Protein AF-A0A969MIF2-F1 (afdb_monomer_lite)

Secondary structure (DSSP, 8-state):
----EEEEESS--TT----TTEEEEETTTS---TTGGG-TTS-EEEE-HHHHHHHHHH---HHHHH--BTTTTEEETTTEEEE--TTT-HHHHHHHHHHHHHHHHHHHHHTT-PPP---GGG--

pLDDT: mean 75.37, std 12.02, range [47.59, 90.19]

Radius of gyration: 16.13 Å; chains: 1; bounding box: 31×34×58 Å

Structure (mmCIF, N/CA/C/O backbone):
data_AF-A0A969MIF2-F1
#
_entry.id   AF-A0A969MIF2-F1
#
loop_
_atom_site.group_PDB
_atom_site.id
_atom_site.type_symbol
_atom_site.label_atom_id
_atom_site.label_alt_id
_atom_site.label_comp_id
_atom_site.label_asym_id
_atom_site.label_entity_id
_atom_site.label_seq_id
_atom_site.pdbx_PDB_ins_code
_atom_site.Cartn_x
_atom_site.Cartn_y
_atom_site.Cartn_z
_atom_site.occupancy
_atom_site.B_iso_or_equiv
_atom_site.auth_seq_id
_atom_site.auth_comp_id
_atom_site.auth_asym_id
_atom_site.auth_atom_id
_atom_site.pdbx_PDB_model_num
ATOM 1 N N . MET A 1 1 ? -18.982 -10.151 -3.159 1.00 60.00 1 MET A N 1
ATOM 2 C CA . MET A 1 1 ? -18.080 -10.441 -2.020 1.00 60.00 1 MET A CA 1
ATOM 3 C C . MET A 1 1 ? -17.562 -9.109 -1.497 1.00 60.00 1 MET A C 1
ATOM 5 O O . MET A 1 1 ? -17.341 -8.229 -2.321 1.00 60.00 1 MET A O 1
ATOM 9 N N . LEU A 1 2 ? -17.441 -8.925 -0.181 1.00 80.69 2 LEU A N 1
ATOM 10 C CA . LEU A 1 2 ? -16.973 -7.661 0.401 1.00 80.69 2 LEU A CA 1
ATOM 11 C C . LEU A 1 2 ? -15.492 -7.438 0.051 1.00 80.69 2 LEU A C 1
ATOM 13 O O . LEU A 1 2 ? -14.682 -8.343 0.247 1.00 80.69 2 LEU A O 1
ATOM 17 N N . LYS A 1 3 ? -15.150 -6.256 -0.471 1.00 86.25 3 LYS A N 1
ATOM 18 C CA . LYS A 1 3 ? -13.763 -5.846 -0.726 1.00 86.25 3 LYS A CA 1
ATOM 19 C C . LYS A 1 3 ? -13.264 -5.013 0.451 1.00 86.25 3 LYS A C 1
ATOM 21 O O . LYS A 1 3 ? -13.922 -4.057 0.850 1.00 86.25 3 LYS A O 1
ATOM 26 N N . LEU A 1 4 ? -12.130 -5.416 1.016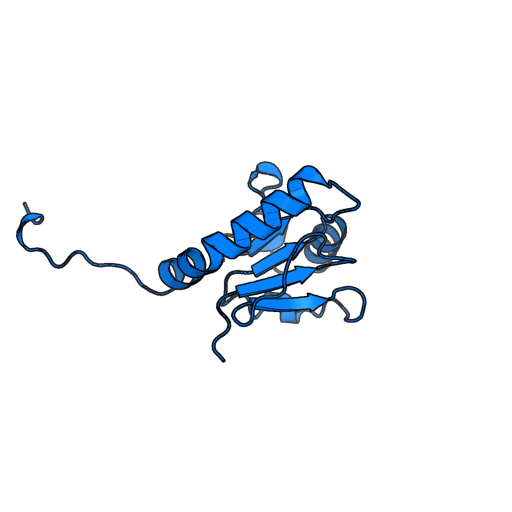 1.00 85.38 4 LEU A N 1
ATOM 27 C CA . LEU A 1 4 ? -11.522 -4.791 2.193 1.00 85.38 4 LEU A CA 1
ATOM 28 C C . LEU A 1 4 ? -10.432 -3.785 1.823 1.00 85.38 4 LEU A C 1
ATOM 30 O O . LEU A 1 4 ? -10.102 -2.926 2.629 1.00 85.38 4 LEU A O 1
ATOM 34 N N . GLY A 1 5 ? -9.887 -3.868 0.612 1.00 86.56 5 GLY A N 1
ATOM 35 C CA . GLY A 1 5 ? -8.892 -2.925 0.128 1.00 86.56 5 GLY A CA 1
ATOM 36 C C . GLY A 1 5 ? -8.741 -2.976 -1.384 1.00 86.56 5 GLY A C 1
ATOM 37 O O . GLY A 1 5 ? -9.223 -3.906 -2.040 1.00 86.56 5 GLY A O 1
ATOM 38 N N . LYS A 1 6 ? -8.068 -1.966 -1.929 1.00 88.12 6 LYS A N 1
ATOM 39 C CA . LYS A 1 6 ? -7.848 -1.786 -3.366 1.00 88.12 6 LYS A CA 1
ATOM 40 C C . LYS A 1 6 ? -6.349 -1.664 -3.650 1.00 88.12 6 LYS A C 1
ATOM 42 O O . LYS A 1 6 ? -5.625 -1.019 -2.901 1.00 88.12 6 LYS A O 1
ATOM 47 N N . ILE A 1 7 ? -5.864 -2.299 -4.711 1.00 89.00 7 ILE A N 1
ATOM 48 C CA . ILE A 1 7 ? -4.478 -2.210 -5.174 1.00 89.00 7 ILE A CA 1
ATOM 49 C C . ILE A 1 7 ? -4.494 -1.738 -6.622 1.00 89.00 7 ILE A C 1
ATOM 51 O O . ILE A 1 7 ? -4.905 -2.475 -7.520 1.00 89.00 7 ILE A O 1
ATOM 55 N N . TYR A 1 8 ? -4.019 -0.517 -6.838 1.00 86.81 8 TYR A N 1
ATOM 56 C CA . TYR A 1 8 ? -3.695 0.009 -8.156 1.00 86.81 8 TYR A CA 1
ATOM 57 C C . TYR A 1 8 ? -2.256 -0.350 -8.481 1.00 86.81 8 TYR A C 1
ATOM 59 O O . TYR A 1 8 ? -1.370 -0.132 -7.659 1.00 86.81 8 TYR A O 1
ATOM 67 N N . TYR A 1 9 ? -1.997 -0.896 -9.662 1.00 85.88 9 TYR A N 1
ATOM 68 C CA . TYR A 1 9 ? -0.647 -1.316 -10.016 1.00 85.88 9 TYR A CA 1
ATOM 69 C C . TYR A 1 9 ? -0.312 -1.057 -11.473 1.00 85.88 9 TYR A C 1
ATOM 71 O O . TYR A 1 9 ? -1.150 -1.211 -12.357 1.00 85.88 9 TYR A O 1
ATOM 79 N N . SER A 1 10 ? 0.947 -0.697 -11.716 1.00 79.62 10 SER A N 1
ATOM 80 C CA . SER A 1 10 ? 1.533 -0.621 -13.053 1.00 79.62 10 SER A CA 1
ATOM 81 C C . SER A 1 10 ? 2.480 -1.801 -13.286 1.00 79.62 10 SER A C 1
ATOM 83 O O . SER A 1 10 ? 3.348 -2.090 -12.461 1.00 79.62 10 SER A O 1
ATOM 85 N N . GLY A 1 11 ? 2.316 -2.499 -14.413 1.00 79.00 11 GLY A N 1
ATOM 86 C CA . GLY A 1 11 ? 3.135 -3.666 -14.755 1.00 79.00 11 GLY A CA 1
ATOM 87 C C . GLY A 1 11 ? 2.696 -4.946 -14.037 1.00 79.00 11 GLY A C 1
ATOM 88 O O . GLY A 1 11 ? 1.508 -5.260 -13.999 1.00 79.00 11 GLY A O 1
ATOM 89 N N . GLU A 1 12 ? 3.652 -5.707 -13.500 1.00 79.81 12 GLU A N 1
ATOM 90 C CA . GLU A 1 12 ? 3.400 -6.995 -12.840 1.00 79.81 12 GLU A CA 1
ATOM 91 C C . GLU A 1 12 ? 3.537 -6.901 -11.315 1.00 79.81 12 GLU A C 1
ATOM 93 O O . GLU A 1 12 ? 4.472 -6.294 -10.790 1.00 79.81 12 GLU A O 1
ATOM 98 N N . LEU A 1 13 ? 2.609 -7.550 -10.605 1.00 83.75 13 LEU A N 1
ATOM 99 C CA . LEU A 1 13 ? 2.681 -7.784 -9.161 1.00 83.75 13 LEU A CA 1
ATOM 100 C C . LEU A 1 13 ? 3.475 -9.072 -8.915 1.00 83.75 13 LEU A C 1
ATOM 102 O O . LEU A 1 13 ? 2.908 -10.161 -8.809 1.00 83.75 13 LEU A O 1
ATOM 106 N N . VAL A 1 14 ? 4.801 -8.957 -8.912 1.00 84.38 14 VAL A N 1
ATOM 107 C CA . VAL A 1 14 ? 5.700 -10.112 -8.829 1.00 84.38 14 VAL A CA 1
ATOM 108 C C . VAL A 1 14 ? 5.636 -10.725 -7.432 1.00 84.38 14 VAL A C 1
ATOM 110 O O . VAL A 1 14 ? 5.689 -10.014 -6.434 1.00 84.38 14 VAL A O 1
ATOM 113 N N . ASN A 1 15 ? 5.583 -12.059 -7.367 1.00 82.94 15 ASN A N 1
ATOM 114 C CA . ASN A 1 15 ? 5.535 -12.820 -6.114 1.00 82.94 15 ASN A CA 1
ATOM 115 C C . ASN A 1 15 ? 4.310 -12.502 -5.233 1.00 82.94 15 ASN A C 1
ATOM 117 O O . ASN A 1 15 ? 4.356 -12.653 -4.016 1.00 82.94 15 ASN A O 1
ATOM 121 N N . HIS A 1 16 ? 3.211 -12.068 -5.854 1.00 87.12 16 HIS A N 1
ATOM 122 C CA . HIS A 1 16 ? 1.964 -11.750 -5.171 1.00 87.12 16 HIS A CA 1
ATOM 123 C C . HIS A 1 16 ? 0.809 -12.585 -5.730 1.00 87.12 16 HIS A C 1
ATOM 125 O O . HIS A 1 16 ? 0.549 -12.592 -6.935 1.00 87.12 16 HIS A O 1
ATOM 131 N N . ILE A 1 17 ? 0.092 -13.278 -4.848 1.00 87.69 17 ILE A N 1
ATOM 132 C CA . ILE A 1 17 ? -1.097 -14.055 -5.213 1.00 87.69 17 ILE A CA 1
ATOM 133 C C . ILE A 1 17 ? -2.318 -13.153 -5.044 1.00 87.69 17 ILE A C 1
ATOM 135 O O . ILE A 1 17 ? -2.504 -12.539 -3.997 1.00 87.69 17 ILE A O 1
ATOM 139 N N . LYS A 1 18 ? -3.167 -13.063 -6.073 1.00 89.31 18 LYS A N 1
ATOM 140 C CA . LYS A 1 18 ? -4.401 -12.270 -5.995 1.00 89.31 18 LYS A CA 1
ATOM 141 C C . LYS A 1 18 ? -5.339 -12.850 -4.939 1.00 89.31 18 LYS A C 1
ATOM 143 O O . LYS A 1 18 ? -5.607 -14.046 -4.933 1.00 89.31 18 LYS A O 1
ATOM 148 N N . LEU A 1 19 ? -5.845 -11.977 -4.078 1.00 90.19 19 LEU A N 1
ATOM 149 C CA . LEU A 1 19 ? -6.718 -12.330 -2.966 1.00 90.19 19 LEU A CA 1
ATOM 150 C C . LEU A 1 19 ? -8.148 -11.866 -3.228 1.00 90.19 19 LEU A C 1
ATOM 152 O O . LEU A 1 19 ? -8.378 -10.743 -3.673 1.00 90.19 19 LEU A O 1
ATOM 156 N N . ASP A 1 20 ? -9.122 -12.703 -2.887 1.00 89.44 20 ASP A N 1
ATOM 157 C CA . ASP A 1 20 ? -10.531 -12.459 -3.217 1.00 89.44 20 ASP A CA 1
ATOM 158 C C . ASP A 1 20 ? -11.134 -11.244 -2.501 1.00 89.44 20 ASP A C 1
ATOM 160 O O . ASP A 1 20 ? -12.067 -10.618 -3.010 1.00 89.44 20 ASP A O 1
ATOM 164 N N . TYR A 1 21 ? -10.593 -10.873 -1.342 1.00 88.00 21 TYR A N 1
ATOM 165 C CA . TYR A 1 21 ? -11.031 -9.714 -0.560 1.00 88.00 21 TYR A CA 1
ATOM 166 C C . TYR A 1 21 ? -10.329 -8.407 -0.958 1.00 88.00 21 TYR A C 1
ATOM 168 O O . TYR A 1 21 ? -10.650 -7.355 -0.406 1.00 88.00 21 TYR A O 1
ATOM 176 N N . ILE A 1 22 ? -9.410 -8.452 -1.925 1.00 89.38 22 ILE A N 1
ATOM 177 C CA . ILE A 1 22 ? -8.730 -7.279 -2.477 1.00 89.38 22 ILE A CA 1
ATOM 178 C C . ILE A 1 22 ? -9.229 -7.037 -3.900 1.00 89.38 22 ILE A C 1
ATOM 180 O O . ILE A 1 22 ? -9.536 -7.959 -4.663 1.00 89.38 22 ILE A O 1
ATOM 184 N N . GLU A 1 23 ? -9.388 -5.772 -4.249 1.00 89.25 23 GLU A N 1
ATOM 185 C CA . GLU A 1 23 ? -9.662 -5.342 -5.611 1.00 89.25 23 GLU A CA 1
ATOM 186 C C . GLU A 1 23 ? -8.352 -4.954 -6.299 1.00 89.25 23 GLU A C 1
ATOM 188 O O . GLU A 1 23 ? -7.585 -4.163 -5.763 1.00 89.25 23 GLU A O 1
ATOM 193 N N . TYR A 1 24 ? -8.080 -5.524 -7.473 1.00 87.69 24 TYR A N 1
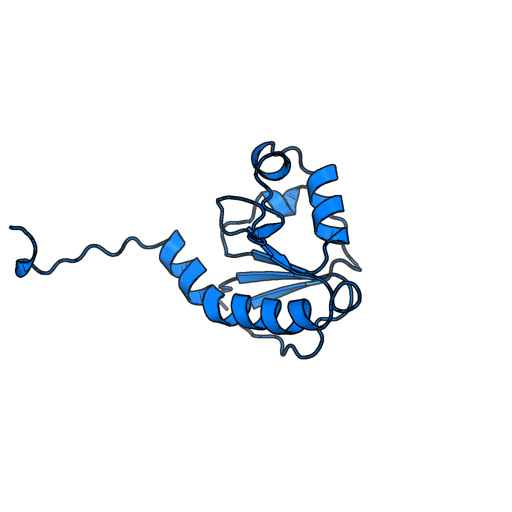ATOM 194 C CA . TYR A 1 24 ? -6.857 -5.263 -8.233 1.00 87.69 24 TYR A CA 1
ATOM 195 C C . TYR A 1 24 ? -7.202 -4.496 -9.499 1.00 87.69 24 TYR A C 1
ATOM 197 O O . TYR A 1 24 ? -7.918 -5.021 -10.352 1.00 87.69 24 TYR A O 1
ATOM 205 N N . VAL A 1 25 ? -6.652 -3.294 -9.639 1.00 85.12 25 VAL A N 1
ATOM 206 C CA . VAL A 1 25 ? -6.881 -2.416 -10.787 1.00 85.12 25 VAL A CA 1
ATOM 207 C C . VAL A 1 25 ? -5.560 -2.195 -11.514 1.00 85.12 25 VAL A C 1
ATOM 209 O O . VAL A 1 25 ? -4.591 -1.698 -10.939 1.00 85.12 25 VAL A O 1
ATOM 212 N N . ASN A 1 26 ? -5.507 -2.607 -12.781 1.00 83.62 26 ASN A N 1
ATOM 213 C CA . ASN A 1 26 ? -4.308 -2.484 -13.600 1.00 83.62 26 ASN A CA 1
ATOM 214 C C . ASN A 1 26 ? -4.279 -1.125 -14.313 1.00 83.62 26 ASN A C 1
ATOM 216 O O . ASN A 1 26 ? -5.143 -0.828 -15.132 1.00 83.62 26 ASN A O 1
ATOM 220 N N . HIS A 1 27 ? -3.231 -0.351 -14.046 1.00 69.69 27 HIS A N 1
ATOM 221 C CA . HIS A 1 27 ? -2.967 0.974 -14.613 1.00 69.69 27 HIS A CA 1
ATOM 222 C C . HIS A 1 27 ? -2.600 0.950 -16.105 1.00 69.69 27 HIS A C 1
ATOM 224 O O . HIS A 1 27 ? -2.622 1.977 -16.767 1.00 69.69 27 HIS A O 1
ATOM 230 N N . SER A 1 28 ? -2.241 -0.211 -16.666 1.00 60.25 28 SER A N 1
ATOM 231 C CA . SER A 1 28 ? -1.813 -0.306 -18.075 1.00 60.25 28 SER A CA 1
ATOM 232 C C . SER A 1 28 ? -2.945 -0.191 -19.106 1.00 60.25 28 SER A C 1
ATOM 234 O O . SER A 1 28 ? -2.652 -0.062 -20.293 1.00 60.25 28 SER A O 1
ATOM 236 N N . SER A 1 29 ? -4.214 -0.213 -18.684 1.00 51.16 29 SER A N 1
ATOM 237 C CA . SER A 1 29 ? -5.370 -0.215 -19.594 1.00 51.16 29 SER A CA 1
ATOM 238 C C . SER A 1 29 ? -6.418 0.871 -19.341 1.00 51.16 29 SER A C 1
ATOM 240 O O . SER A 1 29 ? -7.258 1.066 -20.213 1.00 51.16 29 SER A O 1
ATOM 242 N N . ASP A 1 30 ? -6.366 1.602 -18.224 1.00 47.59 30 ASP A N 1
ATOM 243 C CA . ASP A 1 30 ? -7.373 2.615 -17.892 1.00 47.59 30 ASP A CA 1
ATOM 244 C C . ASP A 1 30 ? -6.745 3.956 -17.512 1.00 47.59 30 ASP A C 1
ATOM 246 O O . ASP A 1 30 ? -5.813 4.051 -16.716 1.00 47.59 30 ASP A O 1
ATOM 250 N N . VAL A 1 31 ? -7.291 5.005 -18.122 1.00 50.66 31 VAL A N 1
ATOM 251 C CA . VAL A 1 31 ? -7.010 6.412 -17.839 1.00 50.66 31 VAL A CA 1
ATOM 252 C C . VAL A 1 31 ? -7.177 6.660 -16.338 1.00 50.66 31 VAL A C 1
ATOM 254 O O . VAL A 1 31 ? -8.187 6.254 -15.770 1.00 50.66 31 VAL A O 1
ATOM 257 N N . LEU A 1 32 ? -6.230 7.376 -15.712 1.00 55.41 32 LEU A N 1
ATOM 258 C CA . LEU A 1 32 ? -6.420 7.995 -14.394 1.00 55.41 32 LEU A CA 1
ATOM 259 C C . LEU A 1 32 ? -7.618 8.946 -14.475 1.00 55.41 32 LEU A C 1
ATOM 261 O O . LEU A 1 32 ? -7.478 10.134 -14.771 1.00 55.41 32 LEU A O 1
ATOM 265 N N . THR A 1 33 ? -8.822 8.425 -14.286 1.00 52.22 33 THR A N 1
ATOM 266 C CA . THR A 1 33 ? -10.014 9.250 -14.210 1.00 52.22 33 THR A CA 1
ATOM 267 C C . THR A 1 33 ? -10.000 9.965 -12.869 1.00 52.22 33 THR A C 1
ATOM 269 O O . THR A 1 33 ? -9.578 9.430 -11.841 1.00 52.22 33 THR A O 1
ATOM 272 N N . LYS A 1 34 ? -10.488 11.209 -12.870 1.00 51.91 34 LYS A N 1
ATOM 273 C CA . LYS A 1 34 ? -10.639 12.047 -11.670 1.00 51.91 34 LYS A CA 1
ATOM 274 C C . LYS A 1 34 ? -11.483 11.381 -10.560 1.00 51.91 34 LYS A C 1
ATOM 276 O O . LYS A 1 34 ? -11.560 11.909 -9.456 1.00 51.91 34 LYS A O 1
ATOM 281 N N . ASP A 1 35 ? -12.087 10.227 -10.835 1.00 52.06 35 ASP A N 1
ATOM 282 C CA . ASP A 1 35 ? -12.921 9.451 -9.922 1.00 52.06 35 ASP A CA 1
ATOM 283 C C . ASP A 1 35 ? -12.136 8.519 -8.986 1.00 52.06 35 ASP A C 1
ATOM 285 O O . ASP A 1 35 ? -12.671 8.161 -7.939 1.00 52.06 35 ASP A O 1
ATOM 289 N N . ILE A 1 36 ? -10.855 8.213 -9.259 1.00 58.19 36 ILE A N 1
ATOM 290 C CA . ILE A 1 36 ? -9.997 7.454 -8.315 1.00 58.19 36 ILE A C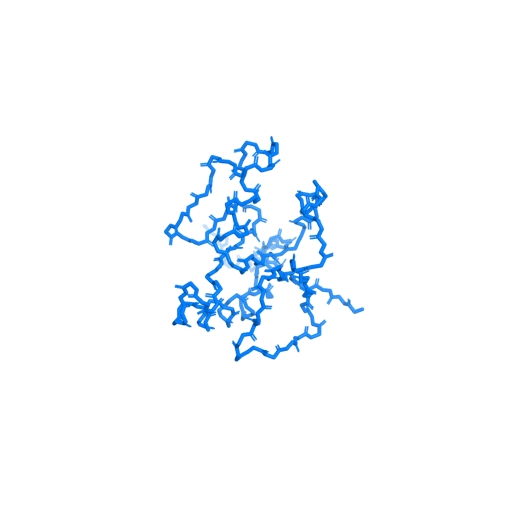A 1
ATOM 291 C C . ILE A 1 36 ? -9.990 8.137 -6.938 1.00 58.19 36 ILE A C 1
ATOM 293 O O . ILE A 1 36 ? -9.985 7.480 -5.901 1.00 58.19 36 ILE A O 1
ATOM 297 N N . PHE A 1 37 ? -10.070 9.469 -6.943 1.00 54.31 37 PHE A N 1
ATOM 298 C CA . PHE A 1 37 ? -10.030 10.329 -5.768 1.00 54.31 37 PHE A CA 1
ATOM 299 C C . PHE A 1 37 ? -11.332 10.379 -4.960 1.00 54.31 37 PHE A C 1
ATOM 301 O O . PHE A 1 37 ? -11.326 10.858 -3.827 1.00 54.31 37 PHE A O 1
ATOM 308 N N . ARG A 1 38 ? -12.451 9.905 -5.521 1.00 52.84 38 ARG A N 1
ATOM 309 C CA . ARG A 1 38 ? -13.768 9.950 -4.865 1.00 52.84 38 ARG A CA 1
ATOM 310 C C . ARG A 1 38 ? -14.108 8.674 -4.098 1.00 52.84 38 ARG A C 1
ATOM 312 O O . ARG A 1 38 ? -15.017 8.709 -3.279 1.00 52.84 38 ARG A O 1
ATOM 319 N N . GLU A 1 39 ? -13.369 7.587 -4.317 1.00 55.38 39 GLU A N 1
ATOM 320 C CA . GLU A 1 39 ? -13.690 6.252 -3.789 1.00 55.38 39 GLU A CA 1
ATOM 321 C C . GLU A 1 39 ? -12.683 5.705 -2.760 1.00 55.38 39 GLU A C 1
ATOM 323 O O . GLU A 1 39 ? -12.596 4.492 -2.557 1.00 55.38 39 GLU A O 1
ATOM 328 N N . PHE A 1 40 ? -11.907 6.550 -2.079 1.00 63.34 40 PHE A N 1
ATOM 329 C CA . PHE A 1 40 ? -10.999 6.085 -1.016 1.00 63.34 40 PHE A CA 1
ATOM 330 C C . PHE A 1 40 ? -11.722 5.823 0.319 1.00 63.34 40 PHE A C 1
ATOM 332 O O . PHE A 1 40 ? -11.234 6.175 1.389 1.00 63.34 40 PHE A O 1
ATOM 339 N N . ASP A 1 41 ? -12.885 5.172 0.262 1.00 71.06 41 ASP A N 1
ATOM 340 C CA . ASP A 1 41 ? -13.615 4.676 1.438 1.00 71.06 41 ASP A CA 1
ATOM 341 C C . ASP A 1 41 ? -12.994 3.391 2.010 1.00 71.06 41 ASP A C 1
ATOM 343 O O . ASP A 1 41 ? -13.389 2.911 3.081 1.00 71.06 41 ASP A O 1
ATOM 347 N N . ILE A 1 42 ? -12.051 2.795 1.277 1.00 80.56 42 ILE A N 1
ATOM 348 C CA . ILE A 1 42 ? -11.331 1.584 1.660 1.00 80.56 42 ILE A CA 1
ATOM 349 C C . ILE A 1 42 ? -9.814 1.787 1.526 1.00 80.56 42 ILE A C 1
ATOM 351 O O . ILE A 1 42 ? -9.371 2.511 0.627 1.00 80.56 42 ILE A O 1
ATOM 355 N N . PRO A 1 43 ? -9.008 1.135 2.386 1.00 86.06 43 PRO A N 1
ATOM 356 C CA . PRO A 1 43 ? -7.553 1.166 2.302 1.00 86.06 43 PRO A CA 1
ATOM 357 C C . PRO A 1 43 ? -7.072 0.853 0.889 1.00 86.06 43 PRO A C 1
ATOM 359 O O . PRO A 1 43 ? -7.445 -0.170 0.307 1.00 86.06 43 PRO A O 1
ATOM 362 N N . THR A 1 44 ? -6.251 1.739 0.334 1.00 86.94 44 THR A N 1
ATOM 363 C CA . THR A 1 44 ? -5.822 1.643 -1.061 1.00 86.94 44 THR A CA 1
ATOM 364 C C . THR A 1 44 ? -4.304 1.726 -1.173 1.00 86.94 44 THR A C 1
ATOM 366 O O . THR A 1 44 ? -3.695 2.611 -0.579 1.00 86.94 44 THR A O 1
ATOM 369 N N . LEU A 1 45 ? -3.694 0.824 -1.943 1.00 88.12 45 LEU A N 1
ATOM 370 C CA . LEU A 1 45 ? -2.265 0.815 -2.258 1.00 88.12 45 LEU A CA 1
ATOM 371 C C . LEU A 1 45 ? -2.040 1.146 -3.734 1.00 88.12 45 LEU A C 1
ATOM 373 O O . LEU A 1 45 ? -2.670 0.550 -4.605 1.00 88.12 45 LEU A O 1
ATOM 377 N N . ILE A 1 46 ? -1.101 2.044 -4.014 1.00 87.12 46 ILE A N 1
ATOM 378 C CA . ILE A 1 46 ? -0.654 2.384 -5.368 1.00 87.12 46 ILE A CA 1
ATOM 379 C C . ILE A 1 46 ? 0.753 1.834 -5.591 1.00 87.12 46 ILE A C 1
ATOM 381 O O . ILE A 1 46 ? 1.688 2.216 -4.898 1.00 87.12 46 ILE A O 1
ATOM 385 N N . VAL A 1 47 ? 0.921 0.956 -6.574 1.00 88.38 47 VAL A N 1
ATOM 386 C CA . VAL A 1 47 ? 2.194 0.307 -6.897 1.00 88.38 47 VAL A CA 1
ATOM 387 C C . VAL A 1 47 ? 2.819 0.959 -8.134 1.00 88.38 47 VAL A C 1
ATOM 389 O O . VAL A 1 47 ? 2.372 0.761 -9.271 1.00 88.38 47 VAL A O 1
ATOM 392 N N . GLY A 1 48 ? 3.886 1.718 -7.896 1.00 86.31 48 GLY A N 1
ATOM 393 C CA . GLY A 1 48 ? 4.687 2.444 -8.877 1.00 86.31 48 GLY A CA 1
ATOM 394 C C . GLY A 1 48 ? 4.810 3.926 -8.533 1.00 86.31 48 GLY A C 1
ATOM 395 O O . GLY A 1 48 ? 3.819 4.653 -8.532 1.00 86.31 48 GLY A O 1
ATOM 396 N N . TRP A 1 49 ? 6.032 4.415 -8.320 1.00 81.31 49 TRP A N 1
ATOM 397 C CA . TRP A 1 49 ? 6.285 5.840 -8.073 1.00 81.31 49 TRP A CA 1
ATOM 398 C C . TRP A 1 49 ? 5.931 6.710 -9.284 1.00 81.31 49 TRP A C 1
ATOM 400 O O . TRP A 1 49 ? 5.465 7.841 -9.149 1.00 81.31 49 TRP A O 1
ATOM 410 N N . SER A 1 50 ? 6.134 6.178 -10.487 1.00 79.62 50 SER A N 1
ATOM 411 C CA . SER A 1 50 ? 5.627 6.768 -11.734 1.00 79.62 50 SER A CA 1
ATOM 412 C C . SER A 1 50 ? 4.126 7.085 -11.665 1.00 79.62 50 SER A C 1
ATOM 414 O O . SER A 1 50 ? 3.747 8.227 -11.916 1.00 79.62 50 SER A O 1
ATOM 416 N N . VAL A 1 51 ? 3.309 6.127 -11.217 1.00 79.69 51 VAL A N 1
ATOM 417 C CA . VAL A 1 51 ? 1.852 6.284 -11.050 1.00 79.69 51 VAL A CA 1
ATOM 418 C C . VAL A 1 51 ? 1.525 7.326 -9.987 1.00 79.69 51 VAL A C 1
ATOM 420 O O . VAL A 1 51 ? 0.668 8.180 -10.197 1.00 79.69 51 VAL A O 1
ATOM 423 N N . VAL A 1 52 ? 2.242 7.307 -8.861 1.00 80.06 52 VAL A N 1
ATOM 424 C CA . VAL A 1 52 ? 2.065 8.302 -7.795 1.00 80.06 52 VAL A CA 1
ATOM 425 C C . VAL A 1 52 ? 2.337 9.714 -8.318 1.00 80.06 52 VAL A C 1
ATOM 427 O O . VAL A 1 52 ? 1.545 10.619 -8.080 1.00 80.06 52 VAL A O 1
ATOM 430 N N . LYS A 1 53 ? 3.406 9.922 -9.093 1.00 78.62 53 LYS A N 1
ATOM 431 C CA . LYS A 1 53 ? 3.703 11.236 -9.690 1.00 78.62 53 LYS A CA 1
ATOM 432 C C . LYS A 1 53 ? 2.627 11.703 -10.666 1.00 78.62 53 LYS A C 1
ATOM 434 O O . LYS A 1 53 ? 2.263 12.877 -10.639 1.00 78.62 53 LYS A O 1
ATOM 439 N N . GLU A 1 54 ? 2.131 10.812 -11.521 1.00 77.94 54 GLU A N 1
ATOM 440 C CA . GLU A 1 54 ? 1.024 11.124 -12.433 1.00 77.94 54 GLU A CA 1
ATOM 441 C C . GLU A 1 54 ? -0.235 11.510 -11.649 1.00 77.94 54 GLU A C 1
ATOM 443 O O . GLU A 1 54 ? -0.873 12.521 -11.942 1.00 77.94 54 GLU A O 1
ATOM 448 N N . MET A 1 55 ? -0.536 10.765 -10.585 1.00 74.38 55 MET A N 1
ATOM 449 C CA . MET A 1 55 ? -1.652 11.036 -9.688 1.00 74.38 55 MET A CA 1
ATOM 450 C C . MET A 1 55 ? -1.536 12.417 -9.020 1.00 74.38 55 MET A C 1
ATOM 452 O O . MET A 1 55 ? -2.510 13.169 -9.005 1.00 74.38 55 MET A O 1
ATOM 456 N N . ILE A 1 56 ? -0.355 12.794 -8.521 1.00 75.12 56 ILE A N 1
ATOM 457 C CA . ILE A 1 56 ? -0.109 14.129 -7.942 1.00 75.12 56 ILE A CA 1
ATOM 458 C C . ILE A 1 56 ? -0.338 15.229 -8.973 1.00 75.12 56 ILE A C 1
ATOM 460 O O . ILE A 1 56 ? -0.970 16.245 -8.677 1.00 75.12 56 ILE A O 1
ATOM 464 N N . ALA A 1 57 ? 0.202 15.039 -10.178 1.00 73.19 57 ALA A N 1
ATOM 465 C CA . ALA A 1 57 ? 0.142 16.036 -11.235 1.00 73.19 57 ALA A CA 1
ATOM 466 C C . ALA A 1 57 ? -1.303 16.329 -11.671 1.00 73.19 57 ALA A C 1
ATOM 468 O O . ALA A 1 57 ? -1.623 17.475 -11.986 1.00 73.19 57 ALA A O 1
ATOM 469 N N . ILE A 1 58 ? -2.170 15.312 -11.664 1.00 72.94 58 ILE A N 1
ATOM 470 C CA . ILE A 1 58 ? -3.558 15.409 -12.138 1.00 72.94 58 ILE A CA 1
ATOM 471 C C . ILE A 1 58 ? -4.536 15.776 -11.008 1.00 72.94 58 ILE A C 1
ATOM 473 O O . ILE A 1 58 ? -5.592 16.345 -11.284 1.00 72.94 58 ILE A O 1
ATOM 477 N N . SER A 1 59 ? -4.206 15.483 -9.745 1.00 69.44 59 SER A N 1
ATOM 478 C CA . SER A 1 59 ? -5.094 15.743 -8.606 1.00 69.44 59 SER A CA 1
ATOM 479 C C . SER A 1 59 ? -5.455 17.229 -8.476 1.00 69.44 59 SER A C 1
ATOM 481 O O . SER A 1 59 ? -4.589 18.100 -8.488 1.00 69.44 59 SER A O 1
ATOM 483 N N . GLU A 1 60 ? -6.736 17.541 -8.297 1.00 70.50 60 GLU A N 1
ATOM 484 C CA . GLU A 1 60 ? -7.192 18.876 -7.873 1.00 70.50 60 GLU A CA 1
ATOM 485 C C . GLU A 1 60 ? -7.284 18.986 -6.340 1.00 70.50 60 GLU A C 1
ATOM 487 O O . GLU A 1 60 ? -7.430 20.086 -5.813 1.00 70.50 60 GLU A O 1
ATOM 492 N N . ASP A 1 61 ? -7.151 17.862 -5.626 1.00 69.81 61 ASP A N 1
ATOM 493 C CA . ASP A 1 61 ? -7.145 17.810 -4.167 1.00 69.81 61 ASP A CA 1
ATOM 494 C C . ASP A 1 61 ? -5.786 18.287 -3.630 1.00 69.81 61 ASP A C 1
ATOM 496 O O . ASP A 1 61 ? -4.744 17.666 -3.878 1.00 69.81 61 ASP A O 1
ATOM 500 N N . LEU A 1 62 ? -5.811 19.417 -2.917 1.00 65.81 62 LEU A N 1
ATOM 501 C CA . LEU A 1 62 ? -4.643 20.023 -2.278 1.00 65.81 62 LEU A CA 1
ATOM 502 C C . LEU A 1 62 ? -4.045 19.104 -1.206 1.00 65.81 62 LEU A C 1
ATOM 504 O O . LEU A 1 62 ? -2.828 19.071 -1.071 1.00 65.81 62 LEU A O 1
ATOM 508 N N . ASP A 1 63 ? -4.861 18.294 -0.525 1.00 67.12 63 ASP A N 1
ATOM 509 C CA . ASP A 1 63 ? -4.400 17.373 0.522 1.00 67.12 63 ASP A CA 1
ATOM 510 C C . ASP A 1 63 ? -3.458 16.309 -0.068 1.00 67.12 63 ASP A C 1
ATOM 512 O O . ASP A 1 63 ? -2.415 15.985 0.491 1.00 67.12 63 ASP A O 1
ATOM 516 N N . ILE A 1 64 ? -3.762 15.840 -1.280 1.00 69.50 64 ILE A N 1
ATOM 517 C CA . ILE A 1 64 ? -2.918 14.90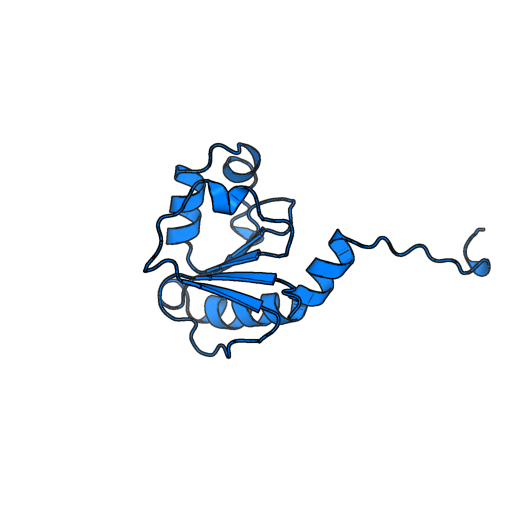3 -2.037 1.00 69.50 64 ILE A CA 1
ATOM 518 C C . ILE A 1 64 ? -1.631 15.575 -2.506 1.00 69.50 64 ILE A C 1
ATOM 520 O O . ILE A 1 64 ? -0.585 14.941 -2.551 1.00 69.50 64 ILE A O 1
ATOM 524 N N . LYS A 1 65 ? -1.687 16.848 -2.898 1.00 66.75 65 LYS A N 1
ATOM 525 C CA . LYS A 1 65 ? -0.504 17.568 -3.383 1.00 66.75 65 LYS A CA 1
ATOM 526 C C . LYS A 1 65 ? 0.456 17.941 -2.260 1.00 66.75 65 LYS A C 1
ATOM 528 O O . LYS A 1 65 ? 1.663 17.960 -2.488 1.00 66.75 65 LYS A O 1
ATOM 533 N N . GLU A 1 66 ? -0.076 18.252 -1.083 1.00 66.56 66 GLU A N 1
ATOM 534 C CA . GLU A 1 66 ? 0.685 18.817 0.030 1.00 66.56 66 GLU A CA 1
ATOM 535 C C . GLU A 1 66 ? 1.140 17.758 1.045 1.00 66.56 66 GLU A C 1
ATOM 537 O O . GLU A 1 66 ? 2.219 17.913 1.614 1.00 66.56 66 GLU A O 1
ATOM 542 N N . ASN A 1 67 ? 0.394 16.658 1.234 1.00 66.75 67 ASN A N 1
ATOM 543 C CA . ASN A 1 67 ? 0.640 15.694 2.320 1.00 66.75 67 ASN A CA 1
ATOM 544 C C . ASN A 1 67 ? 1.228 14.344 1.883 1.00 66.75 67 ASN A C 1
ATOM 546 O O . ASN A 1 67 ? 1.040 13.325 2.553 1.00 66.75 67 ASN A O 1
ATOM 550 N N . ILE A 1 68 ? 2.010 14.329 0.801 1.00 67.88 68 ILE A N 1
ATOM 551 C CA . ILE A 1 68 ? 2.744 13.125 0.400 1.00 67.88 68 ILE A CA 1
ATOM 552 C C . ILE A 1 68 ? 4.027 12.999 1.189 1.00 67.88 68 ILE A C 1
ATOM 554 O O . ILE A 1 68 ? 5.014 13.698 0.947 1.00 67.88 68 ILE A O 1
ATOM 558 N N . THR A 1 69 ? 4.046 12.006 2.067 1.00 66.69 69 THR A N 1
ATOM 559 C CA . THR A 1 69 ? 5.272 11.610 2.733 1.00 66.69 69 THR A CA 1
ATOM 560 C C . THR A 1 69 ? 5.947 10.512 1.920 1.00 66.69 69 THR A C 1
ATOM 562 O O . THR A 1 69 ? 5.545 9.346 1.930 1.00 66.69 69 THR A O 1
ATOM 565 N N . ILE A 1 70 ? 7.020 10.885 1.217 1.00 65.06 70 ILE A N 1
ATOM 566 C CA . ILE A 1 70 ? 7.859 9.942 0.458 1.00 65.06 70 ILE A CA 1
ATOM 567 C C . ILE A 1 70 ? 8.517 8.919 1.402 1.00 65.06 70 ILE A C 1
ATOM 569 O O . ILE A 1 70 ? 8.687 7.761 1.036 1.00 65.06 70 ILE A O 1
ATOM 573 N N . LEU A 1 71 ? 8.858 9.337 2.625 1.00 62.75 71 LEU A N 1
ATOM 574 C CA . LEU A 1 71 ? 9.504 8.486 3.629 1.00 62.75 71 LEU A CA 1
ATOM 575 C C . LEU A 1 71 ? 8.540 7.460 4.240 1.00 62.75 71 LEU A C 1
ATOM 577 O O . LEU A 1 71 ? 8.887 6.287 4.336 1.00 62.75 71 LEU A O 1
ATOM 581 N N . ASP A 1 72 ? 7.319 7.882 4.576 1.00 63.69 72 ASP A N 1
ATOM 582 C CA . ASP A 1 72 ? 6.323 7.031 5.245 1.00 63.69 72 ASP A CA 1
ATOM 583 C C . ASP A 1 72 ? 5.460 6.230 4.264 1.00 63.69 72 ASP A C 1
ATOM 585 O O . ASP A 1 72 ? 4.513 5.559 4.672 1.00 63.69 72 ASP A O 1
ATOM 589 N N . LYS A 1 73 ? 5.756 6.318 2.960 1.00 70.88 73 LYS A N 1
ATOM 590 C CA . LYS A 1 73 ? 5.027 5.614 1.897 1.00 70.88 73 LYS A CA 1
ATOM 591 C C . LYS A 1 73 ? 3.505 5.818 1.947 1.00 70.88 73 LYS A C 1
ATOM 593 O O . LYS A 1 73 ? 2.708 4.940 1.609 1.00 70.88 73 LYS A O 1
ATOM 598 N N . LYS A 1 74 ? 3.096 7.017 2.364 1.00 69.69 74 LYS A N 1
ATOM 599 C CA . LYS A 1 74 ? 1.702 7.410 2.585 1.00 69.69 74 LYS A CA 1
ATOM 600 C C . LYS A 1 74 ? 1.407 8.694 1.819 1.00 69.69 74 LYS A C 1
ATOM 602 O O . LYS A 1 74 ? 2.224 9.612 1.823 1.00 69.69 74 LYS A O 1
ATOM 607 N N . ILE A 1 75 ? 0.264 8.731 1.132 1.00 64.38 75 ILE A N 1
ATOM 608 C CA . ILE A 1 75 ? -0.109 9.855 0.255 1.00 64.38 75 ILE A CA 1
ATOM 609 C C . ILE A 1 75 ? -1.089 10.815 0.942 1.00 64.38 75 ILE A C 1
ATOM 611 O O . ILE A 1 75 ? -0.981 12.018 0.758 1.00 64.38 75 ILE A O 1
ATOM 615 N N . VAL A 1 76 ? -2.052 10.302 1.718 1.00 60.97 76 VAL A N 1
ATOM 616 C CA . VAL A 1 76 ? -3.113 11.109 2.362 1.00 60.97 76 VAL A CA 1
ATOM 617 C C . VAL A 1 76 ? -3.436 10.543 3.741 1.00 60.97 76 VAL A C 1
ATOM 619 O O . VAL A 1 76 ? -3.281 9.341 3.977 1.00 60.97 76 VAL A O 1
ATOM 622 N N . SER A 1 77 ? -3.976 11.367 4.647 1.00 58.53 77 SER A N 1
ATOM 623 C CA . SER A 1 77 ? -4.519 10.911 5.940 1.00 58.53 77 SER A CA 1
ATOM 624 C C . SER A 1 77 ? -5.613 9.826 5.811 1.00 58.53 77 SER A C 1
ATOM 626 O O . SER A 1 77 ? -5.776 9.025 6.729 1.00 58.53 77 SER A O 1
ATOM 628 N N . LYS A 1 78 ? -6.280 9.729 4.649 1.00 57.34 78 LYS A N 1
ATOM 629 C CA . LYS A 1 78 ? -7.428 8.857 4.327 1.00 57.34 78 LYS A CA 1
ATOM 630 C C . LYS A 1 78 ? -7.068 7.431 3.862 1.00 57.34 78 LYS A C 1
ATOM 632 O O . LYS A 1 78 ? -7.683 6.911 2.940 1.00 57.34 78 LYS A O 1
ATOM 637 N N . SER A 1 79 ? -6.078 6.782 4.475 1.00 69.31 79 SER A N 1
ATOM 638 C CA . SER A 1 79 ? -5.763 5.361 4.191 1.00 69.31 79 SER A CA 1
ATOM 639 C C . SER A 1 79 ? -5.261 5.073 2.762 1.00 69.31 79 S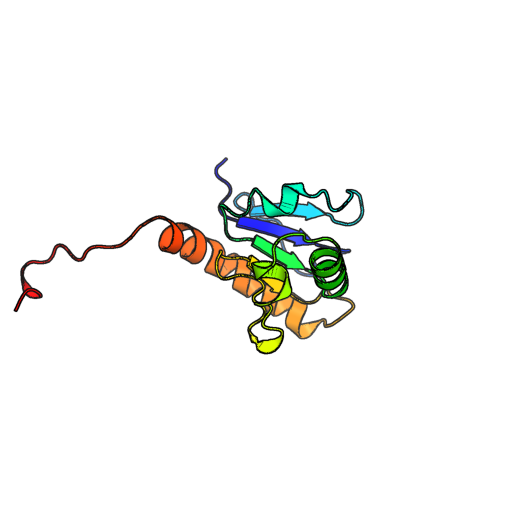ER A C 1
ATOM 641 O O . SER A 1 79 ? -5.507 3.991 2.220 1.00 69.31 79 SER A O 1
ATOM 643 N N . LEU A 1 80 ? -4.548 6.029 2.152 1.00 78.81 80 LEU A N 1
ATOM 644 C CA . LEU A 1 80 ? -3.896 5.851 0.853 1.00 78.81 80 LEU A CA 1
ATOM 645 C C . LEU A 1 80 ? -2.386 5.639 1.014 1.00 78.81 80 LEU A C 1
ATOM 647 O O . LEU A 1 80 ? -1.674 6.493 1.553 1.00 78.81 80 LEU A O 1
ATOM 651 N N . TYR A 1 81 ? -1.911 4.515 0.497 1.00 85.00 81 TYR A N 1
ATOM 652 C CA . TYR A 1 81 ? -0.542 4.026 0.608 1.00 85.00 81 TYR A CA 1
ATOM 653 C C . TYR A 1 81 ? 0.081 3.898 -0.777 1.00 85.00 81 TYR A C 1
ATOM 655 O O . TYR A 1 81 ? -0.628 3.740 -1.775 1.00 85.00 81 TYR A O 1
ATOM 663 N N . TRP A 1 82 ? 1.408 3.923 -0.853 1.00 86.12 82 TRP A N 1
ATOM 664 C CA . TRP A 1 82 ? 2.107 3.667 -2.105 1.00 86.12 82 TRP A CA 1
ATOM 665 C C . TRP A 1 82 ? 3.342 2.800 -1.927 1.00 86.12 82 TRP A C 1
ATOM 667 O O . TRP A 1 82 ? 3.971 2.800 -0.879 1.00 86.12 82 TRP A O 1
ATOM 677 N N . GLU A 1 83 ? 3.698 2.067 -2.972 1.00 88.25 83 GLU A N 1
ATOM 678 C CA . GLU A 1 83 ? 4.886 1.228 -3.005 1.00 88.25 83 GLU A CA 1
ATOM 679 C C . GLU A 1 83 ? 5.577 1.266 -4.361 1.00 88.25 83 GLU A C 1
ATOM 681 O O . GLU A 1 83 ? 4.996 1.666 -5.369 1.00 88.25 83 GLU A O 1
ATOM 686 N N . TYR A 1 84 ? 6.838 0.841 -4.393 1.00 86.94 84 TYR A N 1
ATOM 687 C CA . TYR A 1 84 ? 7.588 0.748 -5.643 1.00 86.94 84 TYR A CA 1
ATOM 688 C C . TYR A 1 84 ? 7.058 -0.377 -6.530 1.00 86.94 84 TYR A C 1
ATOM 690 O O . TYR A 1 84 ? 6.677 -1.454 -6.058 1.00 86.94 84 TYR A O 1
ATOM 698 N N . ASN A 1 85 ? 7.095 -0.161 -7.844 1.00 86.12 85 ASN A N 1
ATOM 699 C CA . ASN A 1 85 ? 6.943 -1.277 -8.769 1.00 86.12 85 ASN A CA 1
ATOM 700 C C . ASN A 1 85 ? 8.218 -2.148 -8.769 1.00 86.12 85 ASN A C 1
ATOM 702 O O . ASN A 1 85 ? 9.285 -1.743 -8.297 1.00 86.12 85 ASN A O 1
ATOM 706 N N . PHE A 1 86 ? 8.116 -3.358 -9.319 1.00 86.50 86 PHE A N 1
ATOM 707 C CA . PHE A 1 86 ? 9.227 -4.312 -9.312 1.00 86.50 86 PHE A CA 1
ATOM 708 C C . PHE A 1 86 ? 10.488 -3.790 -10.025 1.00 86.50 86 PHE A C 1
ATOM 710 O O . PHE A 1 86 ? 11.609 -4.076 -9.601 1.00 86.50 86 PHE A O 1
ATOM 717 N N . ASN A 1 87 ? 10.312 -3.006 -11.093 1.00 85.44 87 ASN A N 1
ATOM 718 C CA . ASN A 1 87 ? 11.412 -2.457 -11.890 1.00 85.44 87 ASN A CA 1
ATOM 719 C C . ASN A 1 87 ? 12.093 -1.252 -11.218 1.00 85.44 87 ASN A C 1
ATOM 721 O 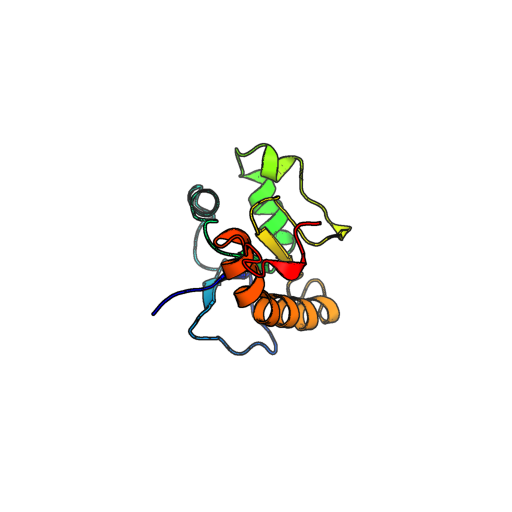O . ASN A 1 87 ? 13.271 -1.008 -11.460 1.00 85.44 87 ASN A O 1
ATOM 725 N N . GLU A 1 88 ? 11.371 -0.518 -10.372 1.00 84.12 88 GLU A N 1
ATOM 726 C CA . GLU A 1 88 ? 11.864 0.612 -9.587 1.00 84.12 88 GLU A CA 1
ATOM 727 C C . GLU A 1 88 ? 12.661 0.116 -8.378 1.00 84.12 88 GLU A C 1
ATOM 729 O O . GLU A 1 88 ? 13.784 0.565 -8.151 1.00 84.12 88 GLU A O 1
ATOM 734 N N . ASN A 1 89 ? 12.107 -0.827 -7.606 1.00 85.06 89 ASN A N 1
ATOM 735 C CA . ASN A 1 89 ? 12.826 -1.447 -6.498 1.00 85.06 89 ASN A CA 1
ATOM 736 C C . ASN A 1 89 ? 12.265 -2.824 -6.115 1.00 85.06 89 ASN A C 1
ATOM 738 O O . ASN A 1 89 ? 11.235 -2.936 -5.453 1.00 85.06 89 ASN A O 1
ATOM 742 N N . LYS A 1 90 ? 13.011 -3.882 -6.447 1.00 85.31 90 LYS A N 1
ATOM 743 C CA . LYS A 1 90 ? 12.604 -5.277 -6.211 1.00 85.31 90 LYS A CA 1
ATOM 744 C C . LYS A 1 90 ? 12.367 -5.614 -4.740 1.00 85.31 90 LYS A C 1
ATOM 746 O O . LYS A 1 90 ? 11.408 -6.313 -4.429 1.00 85.31 90 LYS A O 1
ATOM 751 N N . HIS A 1 91 ? 13.250 -5.161 -3.848 1.00 82.81 91 HIS A N 1
ATOM 752 C CA . HIS A 1 91 ? 13.179 -5.526 -2.433 1.00 82.81 91 HIS A CA 1
ATOM 753 C C . HIS A 1 91 ? 11.955 -4.891 -1.775 1.00 82.81 91 HIS A C 1
ATOM 755 O O . HIS A 1 91 ? 11.146 -5.598 -1.181 1.00 82.81 91 HIS A O 1
ATOM 761 N N . PHE A 1 92 ? 11.778 -3.580 -1.966 1.00 83.19 92 PHE A N 1
ATOM 762 C CA . PHE A 1 92 ? 10.638 -2.864 -1.399 1.00 83.19 92 PHE A CA 1
ATOM 763 C C . PHE A 1 92 ? 9.303 -3.269 -2.024 1.00 83.19 92 PHE A C 1
ATOM 765 O O . PHE A 1 92 ? 8.307 -3.290 -1.312 1.00 83.19 92 PHE A O 1
ATOM 772 N N . HIS A 1 93 ? 9.280 -3.634 -3.309 1.00 84.19 93 HIS A N 1
ATOM 773 C CA . HIS A 1 93 ? 8.073 -4.124 -3.971 1.00 84.19 93 HIS A CA 1
ATOM 774 C C . HIS A 1 93 ? 7.492 -5.362 -3.276 1.00 84.19 93 HIS A C 1
ATOM 776 O O . HIS A 1 93 ? 6.322 -5.366 -2.898 1.00 84.19 93 HIS A O 1
ATOM 782 N N . ILE A 1 94 ? 8.321 -6.396 -3.080 1.00 82.38 94 ILE A N 1
ATOM 783 C CA . ILE A 1 94 ? 7.872 -7.676 -2.514 1.00 82.38 94 ILE A CA 1
ATOM 784 C C . ILE A 1 94 ? 7.394 -7.473 -1.074 1.00 82.38 94 ILE A C 1
ATOM 786 O O . ILE A 1 94 ? 6.267 -7.834 -0.747 1.00 82.38 94 ILE A O 1
ATOM 790 N N . SER A 1 95 ? 8.214 -6.833 -0.232 1.00 84.94 95 SER A N 1
ATOM 791 C CA . SER A 1 95 ? 7.848 -6.592 1.167 1.00 84.94 95 SER A CA 1
ATOM 792 C C . SER A 1 95 ? 6.643 -5.660 1.305 1.00 84.94 95 SER A C 1
ATOM 794 O O . SER A 1 95 ? 5.818 -5.830 2.193 1.00 84.94 95 SER A O 1
ATOM 796 N N . GLY A 1 96 ? 6.540 -4.651 0.439 1.00 84.94 96 GLY A N 1
ATOM 797 C CA . GLY A 1 96 ? 5.531 -3.602 0.536 1.00 84.94 96 GLY A CA 1
ATOM 798 C C . GLY A 1 96 ? 4.118 -4.102 0.256 1.00 84.94 96 GLY A C 1
ATOM 799 O O . GLY A 1 96 ? 3.189 -3.789 1.002 1.00 84.94 96 GLY A O 1
ATOM 800 N N . ILE A 1 97 ? 3.960 -4.928 -0.782 1.00 86.44 97 ILE A N 1
ATOM 801 C CA . ILE A 1 97 ? 2.663 -5.520 -1.125 1.00 86.44 97 ILE A CA 1
ATOM 802 C C . ILE A 1 97 ? 2.210 -6.488 -0.027 1.00 86.44 97 ILE A C 1
ATOM 804 O O . ILE A 1 97 ? 1.064 -6.410 0.411 1.00 86.44 97 ILE A O 1
ATOM 808 N N . GLU A 1 98 ? 3.102 -7.358 0.452 1.00 88.38 98 GLU A N 1
ATOM 809 C CA . GLU A 1 98 ? 2.793 -8.326 1.511 1.00 88.38 98 GLU A CA 1
ATOM 810 C C . GLU A 1 98 ? 2.397 -7.635 2.825 1.00 88.38 98 GLU A C 1
ATOM 812 O O . GLU A 1 98 ? 1.384 -7.986 3.441 1.00 88.38 98 GLU A O 1
ATOM 817 N N . ASN A 1 99 ? 3.139 -6.596 3.216 1.00 89.06 99 ASN A N 1
ATOM 818 C CA . ASN A 1 99 ? 2.838 -5.800 4.403 1.00 89.06 99 ASN A CA 1
ATOM 819 C C . ASN A 1 99 ? 1.463 -5.133 4.300 1.00 89.06 99 ASN A C 1
ATOM 821 O O . ASN A 1 99 ? 0.671 -5.208 5.240 1.00 89.06 99 ASN A O 1
ATOM 825 N N . PHE A 1 100 ? 1.154 -4.517 3.154 1.00 89.50 100 PHE A N 1
ATOM 826 C CA . PHE A 1 100 ? -0.149 -3.894 2.942 1.00 89.50 100 PHE A CA 1
ATOM 827 C C . PHE A 1 100 ? -1.273 -4.924 3.025 1.00 89.50 100 PHE A C 1
ATOM 829 O O . PHE A 1 100 ? -2.209 -4.741 3.792 1.00 89.50 100 PHE A O 1
ATOM 836 N N . VAL A 1 101 ? -1.168 -6.027 2.284 1.00 88.75 101 VAL A N 1
ATOM 837 C CA . VAL A 1 101 ? -2.163 -7.108 2.272 1.00 88.75 101 VAL A CA 1
ATOM 838 C C . VAL A 1 101 ? -2.456 -7.624 3.682 1.00 88.75 101 VAL A C 1
ATOM 840 O O . VAL A 1 101 ? -3.618 -7.825 4.032 1.00 88.75 101 VAL A O 1
ATOM 843 N N . THR A 1 102 ? -1.414 -7.797 4.495 1.00 88.56 102 THR A N 1
ATOM 844 C CA . THR A 1 102 ? -1.533 -8.271 5.879 1.00 88.56 102 THR A CA 1
ATOM 845 C C . THR A 1 102 ? -2.234 -7.247 6.774 1.00 88.56 102 THR A C 1
ATOM 847 O O . THR A 1 102 ? -3.028 -7.621 7.635 1.00 88.56 102 THR A O 1
ATOM 850 N N . ALA A 1 103 ? -1.990 -5.954 6.547 1.00 87.75 103 ALA A N 1
ATOM 851 C CA . ALA A 1 103 ? -2.553 -4.864 7.338 1.00 87.75 103 ALA A CA 1
ATOM 852 C C . ALA A 1 103 ? -3.923 -4.356 6.837 1.00 87.75 103 ALA A C 1
ATOM 854 O O . ALA A 1 103 ? -4.636 -3.684 7.580 1.00 87.75 103 ALA A O 1
ATOM 855 N N . VAL A 1 104 ? -4.339 -4.696 5.608 1.00 88.00 104 VAL A N 1
ATOM 856 C CA . VAL A 1 104 ? -5.621 -4.276 5.003 1.00 88.00 104 VAL A CA 1
ATOM 857 C C . VAL A 1 104 ? -6.825 -4.500 5.926 1.00 88.00 104 VAL A C 1
ATOM 859 O O . VAL A 1 104 ? -7.618 -3.565 6.069 1.00 88.00 104 VAL A O 1
ATOM 862 N N . PRO A 1 105 ? -7.001 -5.671 6.574 1.00 85.44 105 PRO A N 1
ATOM 863 C CA . PRO A 1 105 ? -8.119 -5.873 7.490 1.00 85.44 105 PRO A CA 1
ATOM 864 C C . PRO A 1 105 ? -8.106 -4.863 8.641 1.00 85.44 105 PRO A C 1
ATOM 866 O O . PRO A 1 105 ? -9.123 -4.231 8.921 1.00 85.44 105 PRO A O 1
ATOM 869 N N . GLU A 1 106 ? -6.948 -4.657 9.269 1.00 84.69 106 GLU A N 1
ATOM 870 C CA . GLU A 1 106 ? -6.786 -3.698 10.362 1.00 84.69 106 GLU A CA 1
ATOM 871 C C . GLU A 1 106 ? -7.103 -2.271 9.902 1.00 84.69 106 GLU A C 1
ATOM 873 O O . GLU A 1 106 ? -7.886 -1.576 10.552 1.00 84.69 106 GLU A O 1
ATOM 878 N N . TYR A 1 107 ? -6.582 -1.846 8.749 1.00 83.81 107 TYR A N 1
ATOM 879 C CA . TYR A 1 107 ? -6.858 -0.525 8.177 1.00 83.81 107 TYR A CA 1
ATOM 880 C C . TYR A 1 107 ? -8.348 -0.324 7.867 1.00 83.81 107 TYR A C 1
ATOM 882 O O . TYR A 1 107 ? -8.900 0.757 8.091 1.00 83.81 107 TYR A O 1
ATOM 890 N N . TYR A 1 108 ? -9.027 -1.365 7.386 1.00 82.81 108 TYR A N 1
ATOM 891 C CA . TYR A 1 108 ? -10.452 -1.308 7.078 1.00 82.81 108 TYR A CA 1
ATOM 892 C C . TYR A 1 108 ? -11.309 -1.177 8.344 1.00 82.81 108 TYR A C 1
ATOM 894 O O . TYR A 1 108 ? -12.245 -0.379 8.378 1.00 82.81 108 TYR A O 1
ATOM 902 N N . PHE A 1 109 ? -11.005 -1.943 9.395 1.00 81.31 109 PHE A N 1
ATOM 903 C CA . PHE A 1 109 ? -11.803 -1.917 10.622 1.00 81.31 109 PHE A CA 1
ATOM 904 C C . PHE A 1 109 ? -11.492 -0.706 11.506 1.00 81.31 109 PHE A C 1
ATOM 906 O O . PHE A 1 109 ? -12.422 -0.083 12.009 1.00 81.31 109 PHE A O 1
ATOM 913 N N . SER A 1 110 ? -10.221 -0.328 11.657 1.00 75.12 110 SER A N 1
ATOM 914 C CA . SER A 1 110 ? -9.809 0.821 12.483 1.00 75.12 110 SER A CA 1
ATOM 915 C C . SER A 1 110 ? -10.341 2.159 11.967 1.00 75.12 110 SER A C 1
ATOM 917 O O . SER A 1 110 ? -10.663 3.041 12.757 1.00 75.12 110 SER A O 1
ATOM 919 N N . SER A 1 111 ? -10.489 2.306 10.648 1.00 69.50 111 SER A N 1
ATOM 920 C CA . SER A 1 111 ? -11.059 3.516 10.045 1.00 69.50 111 SER A CA 1
ATOM 921 C C . SER A 1 111 ? -12.579 3.629 10.212 1.00 69.50 111 SER A C 1
ATOM 923 O O . SER A 1 111 ? -13.122 4.725 10.088 1.00 69.50 111 SER A O 1
ATOM 925 N N . ARG A 1 112 ? -13.278 2.521 10.491 1.00 70.50 112 ARG A N 1
ATOM 926 C CA . ARG A 1 112 ? -14.752 2.456 10.504 1.00 70.50 112 ARG A CA 1
ATOM 927 C C . ARG A 1 112 ? -15.352 2.226 11.884 1.00 70.50 112 ARG A C 1
ATOM 929 O O . ARG A 1 112 ? -16.489 2.626 12.124 1.00 70.50 112 ARG A O 1
ATOM 936 N N . TYR A 1 113 ? -14.615 1.579 12.776 1.00 69.00 113 TYR A N 1
ATOM 937 C CA . TYR A 1 113 ? -15.106 1.179 14.084 1.00 69.00 113 TYR A CA 1
ATOM 938 C C . TYR A 1 113 ? -14.186 1.731 15.166 1.00 69.00 113 TYR A C 1
ATOM 940 O O . TYR A 1 113 ? -13.004 1.400 15.231 1.00 69.00 113 TYR A O 1
ATOM 948 N N . SER A 1 114 ? -14.753 2.559 16.041 1.00 66.69 114 SER A N 1
ATOM 949 C CA . SER A 1 114 ? -14.097 2.943 17.286 1.00 66.69 114 SER A CA 1
ATOM 950 C C . SER A 1 114 ? -14.407 1.887 18.339 1.00 66.69 114 SER A C 1
ATOM 952 O O . SER A 1 114 ? -15.575 1.641 18.653 1.00 66.69 114 SER A O 1
ATOM 954 N N . TYR A 1 115 ? -13.372 1.243 18.869 1.00 62.84 115 TYR A N 1
ATOM 955 C CA . TYR A 1 115 ? -13.528 0.350 20.008 1.00 62.84 115 TYR A CA 1
ATOM 956 C C . TYR A 1 115 ? -13.672 1.187 21.274 1.00 62.84 115 TYR A C 1
ATOM 958 O O . TYR A 1 115 ? -12.749 1.890 21.679 1.00 62.84 115 TYR A O 1
ATOM 966 N N . ILE A 1 116 ? -14.832 1.086 21.916 1.00 61.91 116 ILE A N 1
ATOM 967 C CA . ILE A 1 116 ? -15.032 1.609 23.264 1.00 61.91 116 ILE A CA 1
ATOM 968 C C . ILE A 1 116 ? -14.836 0.436 24.215 1.00 61.91 116 ILE A C 1
ATOM 970 O O . ILE A 1 116 ? -15.546 -0.567 24.124 1.00 61.91 116 ILE A O 1
ATOM 974 N N . ASN A 1 117 ? -13.860 0.549 25.116 1.00 64.31 117 ASN A N 1
ATOM 975 C CA . ASN A 1 117 ? -13.724 -0.411 26.198 1.00 64.31 117 ASN A CA 1
ATOM 976 C C . ASN A 1 117 ? -14.905 -0.220 27.164 1.00 64.31 117 ASN A C 1
ATOM 978 O O . ASN A 1 117 ? -15.037 0.825 27.795 1.00 64.31 117 ASN A O 1
ATOM 982 N N . ILE A 1 118 ? -15.788 -1.216 27.214 1.00 68.94 118 ILE A N 1
ATOM 983 C CA . ILE A 1 118 ? -16.990 -1.244 28.060 1.00 68.94 118 ILE A CA 1
ATOM 984 C C . ILE A 1 118 ? -16.722 -1.832 29.450 1.00 68.94 118 ILE A C 1
ATOM 986 O O . ILE A 1 118 ? -17.656 -1.951 30.240 1.00 68.94 118 ILE A O 1
ATOM 990 N N . ASP A 1 119 ? -15.480 -2.209 29.759 1.00 66.19 119 ASP A N 1
ATOM 991 C CA . ASP A 1 119 ? -15.145 -2.799 31.049 1.00 66.19 119 ASP A CA 1
ATOM 992 C C . ASP A 1 119 ? -15.183 -1.728 32.164 1.00 66.19 119 ASP A C 1
ATOM 994 O O . ASP A 1 119 ? -14.389 -0.779 32.136 1.00 66.19 119 ASP A O 1
ATOM 998 N N . PRO A 1 120 ? -16.091 -1.839 33.155 1.00 61.06 120 PRO A N 1
ATOM 999 C CA . PRO A 1 120 ? -16.258 -0.836 34.209 1.00 61.06 120 PRO A CA 1
ATOM 1000 C C . PRO A 1 120 ? -15.037 -0.689 35.132 1.00 61.06 120 PRO A C 1
ATOM 1002 O O . PRO A 1 120 ? -14.991 0.246 35.927 1.00 61.06 120 PRO A O 1
ATOM 1005 N N . VAL A 1 121 ? -14.046 -1.581 35.040 1.00 61.53 121 VAL A N 1
ATOM 1006 C CA . VAL A 1 121 ? -12.855 -1.588 35.906 1.00 61.53 121 VAL A CA 1
ATOM 1007 C C . VAL A 1 121 ? -11.870 -0.449 35.590 1.00 61.53 121 VAL A C 1
ATOM 1009 O O . VAL A 1 121 ? -11.093 -0.068 36.460 1.00 61.53 121 VAL A O 1
ATOM 1012 N N . PHE A 1 122 ? -11.913 0.139 34.389 1.00 57.06 122 PHE A N 1
ATOM 1013 C CA . PHE A 1 122 ? -10.949 1.168 33.960 1.00 57.06 122 PHE A CA 1
ATOM 1014 C C . PHE A 1 122 ? -11.465 2.615 34.038 1.00 57.06 122 PHE A C 1
ATOM 1016 O O . PHE A 1 122 ? -10.738 3.538 33.678 1.00 57.06 122 PHE A O 1
ATOM 1023 N N . PHE A 1 123 ? -12.687 2.836 34.533 1.00 55.31 123 PHE A N 1
ATOM 1024 C CA . PHE A 1 123 ? -13.176 4.171 34.888 1.00 55.31 123 PHE A CA 1
ATOM 1025 C C . PHE A 1 123 ? -12.814 4.473 36.353 1.00 55.31 123 PHE A C 1
ATOM 1027 O O . PHE A 1 123 ? -13.658 4.361 37.243 1.00 55.31 123 PHE A O 1
ATOM 1034 N N . GLN A 1 124 ? -11.549 4.819 36.608 1.00 54.81 124 GLN A N 1
ATOM 1035 C CA . GLN A 1 124 ? -11.091 5.428 37.865 1.00 54.81 124 GLN A CA 1
ATOM 1036 C C . GLN A 1 124 ? -10.402 6.759 37.594 1.00 54.81 124 GLN A C 1
ATOM 1038 O O . GLN A 1 124 ? -9.601 6.819 36.634 1.00 54.81 124 GLN A O 1
#

Sequence (124 aa):
MLKLGKIYYSGELVNHIKLDYIEYVNHSSDVLTKDIFREFDIPTLIVGWSVVKEMIAISEDLDIKENITILDKKIVSKSLYWEYNFNENKHFHISGIENFVTAVPEYYFSSRYSYINIDPVFFQ

Foldseek 3Di:
DAALEEEEEEDDLPPDDDDPNYHYHYPPPDDPPQCVVVPLLHQYEYEAPVVLVVCLVPHPDVQQVPVDDPPVQARHPSNYGYWYHCVRPVVGSNVVVVVCVVCSNVRRDVVPDDDDDPDPPPPD